Protein AF-A0A4U9D0Z3-F1 (afdb_monomer_lite)

Sequence (49 aa):
MLIRVEIGIDAPGIDALLRRTFGGDAE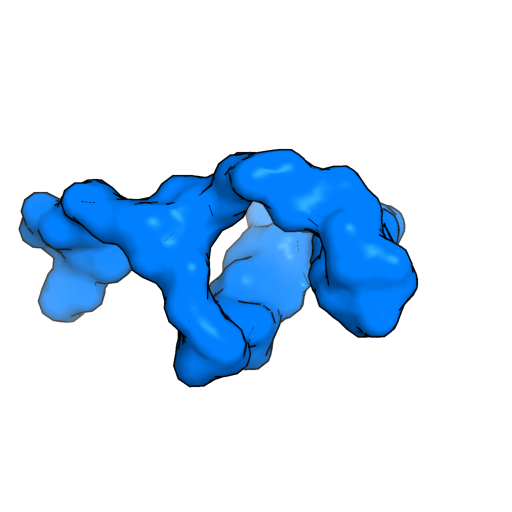AQLVHDLREDGLITLGVVATGR

Structure (mmCIF, N/CA/C/O backbone):
data_AF-A0A4U9D0Z3-F1
#
_entry.id   AF-A0A4U9D0Z3-F1
#
loop_
_atom_site.group_PDB
_atom_site.id
_atom_site.type_symbol
_atom_site.label_atom_id
_atom_site.label_alt_id
_atom_site.label_comp_id
_atom_site.label_asym_id
_atom_site.label_entity_id
_atom_site.label_seq_id
_atom_site.pdbx_PDB_ins_code
_atom_site.Cartn_x
_atom_site.Cartn_y
_atom_site.Cartn_z
_atom_site.occupancy
_atom_site.B_iso_or_equiv
_atom_site.auth_seq_id
_atom_site.auth_comp_id
_atom_site.auth_asym_id
_atom_site.auth_atom_id
_atom_site.pdbx_PDB_model_num
ATOM 1 N N . MET A 1 1 ? 5.774 16.173 9.756 1.00 85.56 1 MET A N 1
ATOM 2 C CA . MET A 1 1 ? 5.162 15.389 8.668 1.00 85.56 1 MET A CA 1
ATOM 3 C C . MET A 1 1 ? 5.947 15.677 7.398 1.00 85.56 1 MET A C 1
ATOM 5 O O . MET A 1 1 ? 6.030 16.843 7.034 1.00 85.56 1 MET A O 1
ATOM 9 N N . LEU A 1 2 ? 6.565 14.669 6.785 1.00 93.94 2 LEU A N 1
ATOM 10 C CA . LEU A 1 2 ? 7.292 14.765 5.516 1.00 93.94 2 LEU A CA 1
ATOM 11 C C . LEU A 1 2 ? 6.529 13.969 4.454 1.00 93.94 2 LEU A C 1
ATOM 13 O O . LEU A 1 2 ? 6.201 12.813 4.693 1.00 93.94 2 LEU A O 1
ATOM 17 N N . ILE A 1 3 ? 6.268 14.571 3.295 1.00 97.12 3 ILE A N 1
ATOM 18 C CA . ILE A 1 3 ? 5.689 13.886 2.134 1.00 97.12 3 ILE A CA 1
ATOM 19 C C . ILE A 1 3 ? 6.793 13.730 1.094 1.00 97.12 3 ILE A C 1
ATOM 21 O O . ILE A 1 3 ? 7.447 14.713 0.743 1.00 97.12 3 ILE A O 1
ATOM 25 N N . ARG A 1 4 ? 7.031 12.503 0.631 1.00 97.06 4 ARG A N 1
ATOM 26 C CA . ARG A 1 4 ? 8.095 12.195 -0.332 1.00 97.06 4 ARG A CA 1
ATOM 27 C C . ARG A 1 4 ? 7.732 11.010 -1.216 1.00 97.06 4 ARG A C 1
ATOM 29 O O . ARG A 1 4 ? 6.822 10.252 -0.895 1.00 97.06 4 ARG A O 1
ATOM 36 N N . VAL A 1 5 ? 8.479 10.843 -2.303 1.00 97.69 5 VAL A N 1
ATOM 37 C CA . VAL A 1 5 ? 8.392 9.653 -3.157 1.00 97.69 5 VAL A CA 1
ATOM 38 C C . VAL A 1 5 ? 8.706 8.403 -2.331 1.00 97.69 5 VAL A C 1
ATOM 40 O O . VAL A 1 5 ? 9.572 8.423 -1.445 1.00 97.69 5 VAL A O 1
ATOM 43 N N . GLU A 1 6 ? 7.946 7.349 -2.600 1.00 96.25 6 GLU A N 1
ATOM 44 C CA . GLU A 1 6 ? 8.161 6.018 -2.050 1.00 96.25 6 GLU A CA 1
ATOM 45 C C . GLU A 1 6 ? 9.534 5.475 -2.463 1.00 96.25 6 GLU A C 1
ATOM 47 O O . GLU A 1 6 ? 9.956 5.596 -3.612 1.00 96.25 6 GLU A O 1
ATOM 52 N N . ILE A 1 7 ? 10.223 4.845 -1.518 1.00 94.81 7 ILE A N 1
ATOM 53 C CA . ILE A 1 7 ? 11.442 4.073 -1.760 1.00 94.81 7 ILE A CA 1
ATOM 54 C C . ILE A 1 7 ? 11.281 2.676 -1.153 1.00 94.81 7 ILE A C 1
ATOM 56 O O . ILE A 1 7 ? 10.439 2.464 -0.285 1.00 94.81 7 ILE A O 1
ATOM 60 N N . GLY A 1 8 ? 12.119 1.717 -1.557 1.00 91.81 8 GLY A N 1
ATOM 61 C CA . GLY A 1 8 ? 11.940 0.304 -1.183 1.00 91.81 8 GLY A CA 1
ATOM 62 C C . GLY A 1 8 ? 11.824 0.023 0.326 1.00 91.81 8 GLY A C 1
ATOM 63 O O . GLY A 1 8 ? 11.106 -0.890 0.721 1.00 91.81 8 GLY A O 1
ATOM 64 N N . ILE A 1 9 ? 12.455 0.832 1.187 1.00 95.62 9 ILE A N 1
ATOM 65 C CA . ILE A 1 9 ? 12.361 0.675 2.653 1.00 95.62 9 ILE A CA 1
ATOM 66 C C . ILE A 1 9 ? 10.951 0.948 3.209 1.00 95.62 9 ILE A C 1
ATOM 68 O O . ILE A 1 9 ? 10.641 0.523 4.319 1.00 95.62 9 ILE A O 1
ATOM 72 N N . ASP A 1 10 ? 10.084 1.629 2.457 1.00 96.88 10 ASP A N 1
ATOM 73 C CA . ASP A 1 10 ? 8.727 1.959 2.897 1.00 96.88 10 ASP A CA 1
ATOM 74 C C . ASP A 1 10 ? 7.762 0.770 2.803 1.00 96.88 10 ASP A C 1
ATOM 76 O O . ASP A 1 10 ? 6.722 0.783 3.463 1.00 96.88 10 ASP A O 1
ATOM 80 N N . ALA A 1 11 ? 8.096 -0.265 2.020 1.00 96.50 11 ALA A N 1
ATOM 81 C CA . ALA A 1 11 ? 7.180 -1.356 1.694 1.00 96.50 11 ALA A CA 1
ATOM 82 C C . ALA A 1 11 ? 6.547 -2.039 2.929 1.00 96.50 11 ALA A C 1
ATOM 84 O O . ALA A 1 11 ? 5.321 -2.166 2.947 1.00 96.50 11 ALA A O 1
ATOM 85 N N . PRO A 1 12 ? 7.290 -2.387 4.004 1.00 97.00 12 PRO A N 1
ATOM 86 C CA . PRO A 1 12 ? 6.682 -2.969 5.205 1.00 97.00 12 PRO A CA 1
ATOM 87 C C . PRO A 1 12 ? 5.713 -2.014 5.920 1.00 97.00 12 PRO A C 1
ATOM 89 O O . PRO A 1 12 ? 4.684 -2.434 6.446 1.00 97.00 12 PRO A O 1
ATOM 92 N N . GLY A 1 13 ? 6.030 -0.715 5.944 1.00 96.75 13 GLY A N 1
ATOM 93 C CA . GLY A 1 13 ? 5.184 0.298 6.577 1.00 96.75 13 GLY A CA 1
ATOM 94 C C . GLY A 1 13 ? 3.899 0.566 5.792 1.00 96.75 13 GLY A C 1
ATOM 95 O O . GLY A 1 13 ? 2.846 0.782 6.395 1.00 96.75 13 GLY A O 1
ATOM 96 N N . ILE A 1 14 ? 3.983 0.519 4.459 1.00 97.50 14 ILE A N 1
ATOM 97 C CA . ILE A 1 14 ? 2.837 0.630 3.552 1.00 97.50 14 ILE A CA 1
ATOM 98 C C . ILE A 1 14 ? 1.921 -0.586 3.705 1.00 97.50 14 ILE A C 1
ATOM 100 O O . ILE A 1 14 ? 0.724 -0.397 3.903 1.00 97.50 14 ILE A O 1
ATOM 104 N N . ASP A 1 15 ? 2.460 -1.808 3.692 1.00 97.44 15 ASP A N 1
ATOM 105 C CA . ASP A 1 15 ? 1.671 -3.037 3.871 1.00 97.44 15 ASP A CA 1
ATOM 106 C C . ASP A 1 15 ? 0.871 -2.999 5.187 1.00 97.44 15 ASP A C 1
ATOM 108 O O . ASP A 1 15 ? -0.359 -3.103 5.186 1.00 97.44 15 ASP A O 1
ATOM 112 N N . ALA A 1 16 ? 1.540 -2.686 6.302 1.00 97.00 16 ALA A N 1
ATOM 113 C CA . ALA A 1 16 ? 0.889 -2.551 7.603 1.00 97.00 16 ALA A CA 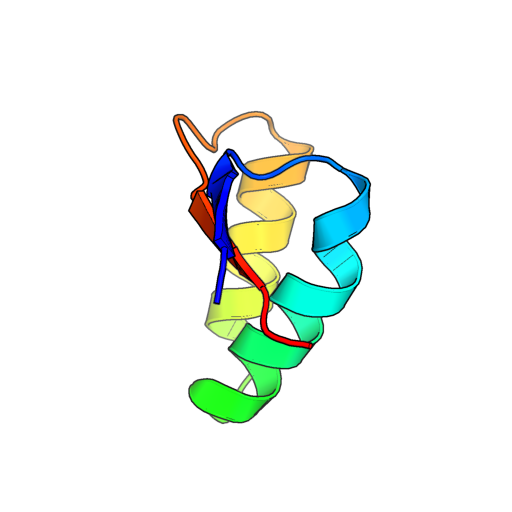1
ATOM 114 C C . ALA A 1 16 ? -0.142 -1.404 7.664 1.00 97.00 16 ALA A C 1
ATOM 116 O O . ALA A 1 16 ? -1.087 -1.456 8.456 1.00 97.00 16 ALA A O 1
ATOM 117 N N . LEU A 1 17 ? 0.033 -0.334 6.878 1.00 97.19 17 LEU A N 1
ATOM 118 C CA . LEU A 1 17 ? -0.946 0.752 6.747 1.00 97.19 17 LEU A CA 1
ATOM 119 C C . LEU A 1 17 ? -2.187 0.310 5.989 1.00 97.19 17 LEU A C 1
ATOM 121 O O . LEU A 1 17 ? -3.294 0.543 6.465 1.00 97.19 17 LEU A O 1
ATOM 125 N N . LEU A 1 18 ? -2.018 -0.344 4.852 1.00 98.06 18 LEU A N 1
ATOM 126 C CA . LEU A 1 18 ? -3.145 -0.761 4.033 1.00 98.06 18 LEU A CA 1
ATOM 127 C C . LEU A 1 18 ? -4.009 -1.783 4.780 1.00 98.06 18 LEU A C 1
ATOM 129 O O . LEU A 1 18 ? -5.214 -1.565 4.910 1.00 98.06 18 LEU A O 1
ATOM 133 N N . ARG A 1 19 ? -3.392 -2.797 5.407 1.00 97.19 19 ARG A N 1
ATOM 134 C CA . ARG A 1 19 ? -4.126 -3.820 6.176 1.00 97.19 19 ARG A CA 1
ATOM 135 C C . ARG A 1 19 ? -4.953 -3.232 7.317 1.00 97.19 19 ARG A C 1
ATOM 137 O O . ARG A 1 19 ? -6.118 -3.582 7.491 1.00 97.19 19 ARG A O 1
ATOM 144 N N . ARG A 1 20 ? -4.379 -2.301 8.092 1.00 97.00 20 ARG A N 1
ATOM 145 C CA . ARG A 1 20 ? -5.101 -1.682 9.220 1.00 97.00 20 ARG A CA 1
ATOM 146 C C . ARG A 1 20 ? -6.188 -0.704 8.773 1.00 97.00 20 ARG A C 1
ATOM 148 O O . ARG A 1 20 ? -7.158 -0.521 9.499 1.00 97.00 20 ARG A O 1
ATOM 155 N N . THR A 1 21 ? -5.997 -0.024 7.642 1.00 98.00 21 THR A N 1
ATOM 156 C CA . THR A 1 21 ? -6.886 1.061 7.202 1.00 98.00 21 THR A CA 1
ATOM 157 C C . THR A 1 21 ? -8.109 0.532 6.471 1.00 98.00 21 THR A C 1
ATOM 159 O O . THR A 1 21 ? -9.200 1.055 6.683 1.00 98.00 21 THR A O 1
ATOM 162 N N . PHE A 1 22 ? -7.941 -0.503 5.651 1.00 96.88 22 PHE A N 1
ATOM 163 C CA . PHE A 1 22 ? -9.026 -1.058 4.842 1.00 96.88 22 PHE A CA 1
ATOM 164 C C . PHE A 1 22 ? -9.682 -2.295 5.473 1.00 96.88 22 PHE A C 1
ATOM 166 O O . PHE A 1 22 ? -10.705 -2.765 4.984 1.00 96.88 22 PHE A O 1
ATOM 173 N N . GLY A 1 23 ? -9.162 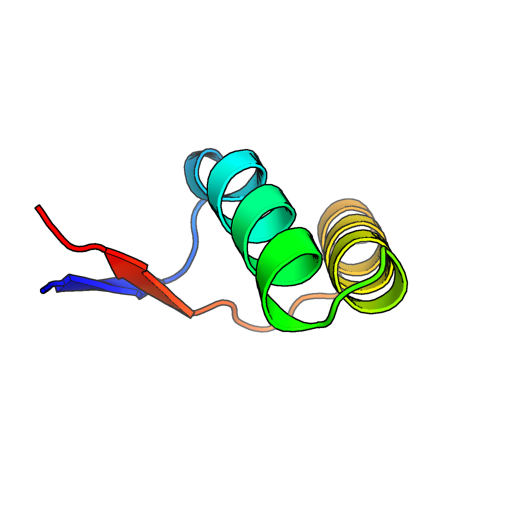-2.782 6.608 1.00 86.88 23 GLY A N 1
ATOM 174 C CA . GLY A 1 23 ? -9.778 -3.872 7.373 1.00 86.88 23 GLY A CA 1
ATOM 175 C C . GLY A 1 23 ? -9.692 -5.237 6.682 1.00 86.88 23 GLY A C 1
ATOM 176 O O . GLY A 1 23 ? -10.477 -6.129 6.996 1.00 86.88 23 GLY A O 1
ATOM 177 N N . GLY A 1 24 ? -8.753 -5.391 5.749 1.00 89.81 24 GLY A N 1
ATOM 178 C CA . GLY A 1 24 ? -8.515 -6.599 4.969 1.00 89.81 24 GLY A CA 1
ATOM 179 C C . GLY A 1 24 ? -7.196 -6.516 4.199 1.00 89.81 24 GLY A C 1
ATOM 180 O O . GLY A 1 24 ? -6.465 -5.531 4.296 1.00 89.81 24 GLY A O 1
ATOM 181 N N . ASP A 1 25 ? -6.892 -7.563 3.435 1.00 97.06 25 ASP A N 1
ATOM 182 C CA . ASP A 1 25 ? -5.585 -7.724 2.786 1.00 97.06 25 ASP A CA 1
ATOM 183 C C . ASP A 1 25 ? -5.561 -7.294 1.313 1.00 97.06 25 ASP A C 1
ATOM 185 O O . ASP A 1 25 ? -4.492 -7.260 0.709 1.00 97.06 25 ASP A O 1
ATOM 189 N N . ALA A 1 26 ? -6.717 -6.971 0.724 1.00 98.25 26 ALA A N 1
ATOM 190 C CA . ALA A 1 26 ? -6.858 -6.755 -0.716 1.00 98.25 26 ALA A CA 1
ATOM 191 C C . ALA A 1 26 ? -5.982 -5.600 -1.227 1.00 98.25 26 ALA A C 1
ATOM 193 O O . ALA A 1 26 ? -5.243 -5.767 -2.195 1.00 98.25 26 ALA A O 1
ATOM 194 N N . GLU A 1 27 ? -6.013 -4.448 -0.558 1.00 98.44 27 GLU A N 1
ATOM 195 C CA . GLU A 1 27 ? -5.215 -3.279 -0.930 1.00 98.44 27 GLU A CA 1
ATOM 196 C C . GLU A 1 27 ? -3.721 -3.526 -0.717 1.00 98.44 27 GLU A C 1
ATOM 198 O O . GLU A 1 27 ? -2.904 -3.129 -1.547 1.00 98.44 27 GLU A O 1
ATOM 203 N N . ALA A 1 28 ? -3.358 -4.200 0.378 1.00 98.25 28 ALA A N 1
ATOM 204 C CA . ALA A 1 28 ? -1.970 -4.535 0.674 1.00 98.25 28 ALA A CA 1
ATOM 205 C C . ALA A 1 28 ? -1.394 -5.499 -0.373 1.00 98.25 28 ALA A C 1
ATOM 207 O O . ALA A 1 28 ? -0.297 -5.265 -0.880 1.00 98.25 28 ALA A O 1
ATOM 208 N N . GLN A 1 29 ? -2.164 -6.524 -0.752 1.00 98.44 29 GLN A N 1
ATOM 209 C CA . GLN A 1 29 ? -1.769 -7.500 -1.761 1.00 98.44 29 GLN A CA 1
ATOM 210 C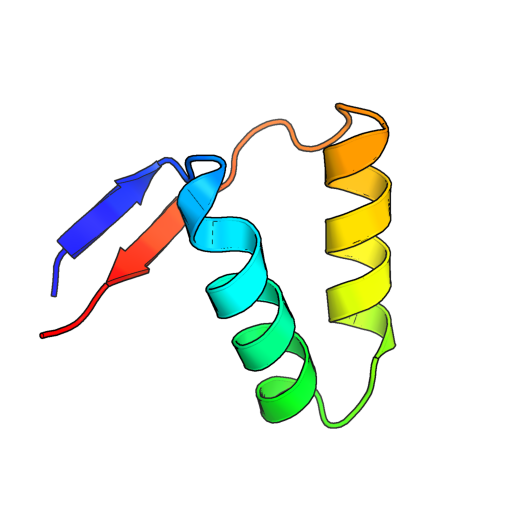 C . GLN A 1 29 ? -1.669 -6.869 -3.150 1.00 98.44 29 GLN A C 1
ATOM 212 O O . GLN A 1 29 ? -0.658 -7.041 -3.820 1.00 98.44 29 GLN A O 1
ATOM 217 N N . LEU A 1 30 ? -2.656 -6.063 -3.553 1.00 98.31 30 LEU A N 1
ATOM 218 C CA . LEU A 1 30 ? -2.616 -5.357 -4.834 1.00 98.31 30 LEU A CA 1
ATOM 219 C C . LEU A 1 30 ? -1.368 -4.471 -4.951 1.00 98.31 30 LEU A C 1
ATOM 221 O O . LEU A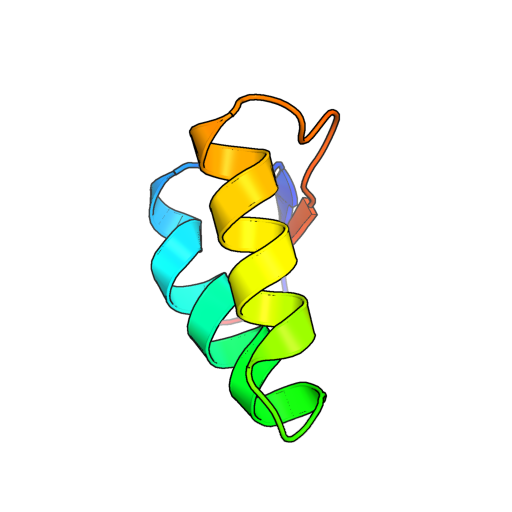 1 30 ? -0.683 -4.487 -5.968 1.00 98.31 30 LEU A O 1
ATOM 225 N N . VAL A 1 31 ? -1.061 -3.691 -3.912 1.00 97.69 31 VAL A N 1
ATOM 226 C CA . VAL A 1 31 ? 0.115 -2.807 -3.909 1.00 97.69 31 VAL A CA 1
ATOM 227 C C . VAL A 1 31 ? 1.421 -3.602 -3.864 1.00 97.69 31 VAL A C 1
ATOM 229 O O . VAL A 1 31 ? 2.410 -3.163 -4.447 1.00 97.69 31 VAL A O 1
ATOM 232 N N . HIS A 1 32 ? 1.446 -4.752 -3.188 1.00 97.56 32 HIS A N 1
ATOM 233 C CA . HIS A 1 32 ? 2.586 -5.664 -3.215 1.00 97.56 32 HIS A CA 1
ATOM 234 C C . HIS A 1 32 ? 2.840 -6.189 -4.634 1.00 97.56 32 HIS A C 1
ATOM 236 O O . HIS A 1 32 ? 3.918 -5.947 -5.171 1.00 97.56 32 HIS A O 1
ATOM 242 N N . ASP A 1 33 ? 1.834 -6.795 -5.265 1.00 98.31 33 ASP A N 1
ATOM 243 C CA . ASP A 1 33 ? 1.953 -7.408 -6.593 1.00 98.31 33 ASP A CA 1
ATOM 244 C C . ASP A 1 33 ? 2.341 -6.366 -7.655 1.00 98.31 33 ASP A C 1
ATOM 246 O O . ASP A 1 33 ? 3.293 -6.554 -8.409 1.00 98.31 33 ASP A O 1
ATOM 250 N N . LEU A 1 34 ? 1.691 -5.193 -7.650 1.00 98.06 34 LEU A N 1
ATOM 251 C CA . LEU A 1 34 ? 2.036 -4.102 -8.568 1.00 98.06 34 LEU A CA 1
ATOM 252 C C . LEU A 1 34 ? 3.474 -3.598 -8.378 1.00 98.06 34 LEU A C 1
ATOM 254 O O . LEU A 1 34 ? 4.082 -3.125 -9.339 1.00 98.06 34 LEU A O 1
ATOM 258 N N . ARG A 1 35 ? 4.012 -3.631 -7.153 1.00 95.69 35 ARG A N 1
ATOM 259 C CA . ARG A 1 35 ? 5.395 -3.215 -6.884 1.00 95.69 35 ARG A CA 1
ATOM 260 C C . ARG A 1 35 ? 6.383 -4.253 -7.403 1.00 95.69 35 ARG A C 1
ATOM 262 O O . ARG A 1 35 ? 7.337 -3.865 -8.074 1.00 95.69 35 ARG A O 1
ATOM 269 N N .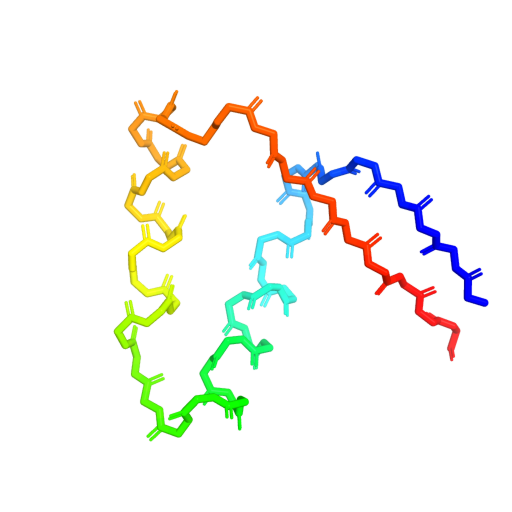 GLU A 1 36 ? 6.148 -5.529 -7.109 1.00 95.94 36 GLU A N 1
ATOM 270 C CA . GLU A 1 36 ? 7.007 -6.635 -7.549 1.00 95.94 36 GLU A CA 1
ATOM 271 C C . GLU A 1 36 ? 7.050 -6.738 -9.081 1.00 95.94 36 GLU A C 1
ATOM 273 O O . GLU A 1 36 ? 8.120 -6.929 -9.659 1.00 95.94 36 GLU A O 1
ATOM 278 N N . ASP A 1 37 ? 5.919 -6.489 -9.745 1.00 97.75 37 ASP A N 1
ATOM 279 C CA . ASP A 1 37 ? 5.820 -6.494 -11.208 1.00 97.75 37 ASP A CA 1
ATOM 280 C C . ASP A 1 37 ? 6.318 -5.189 -11.865 1.00 97.75 37 ASP A C 1
ATOM 282 O O . ASP A 1 37 ? 6.335 -5.068 -13.092 1.00 97.75 37 ASP A O 1
ATOM 286 N N . GLY A 1 38 ? 6.712 -4.177 -11.080 1.00 96.25 38 GLY A N 1
ATOM 287 C CA . GLY A 1 38 ? 7.163 -2.880 -11.599 1.00 96.25 38 GLY A CA 1
ATOM 288 C C . GLY A 1 38 ? 6.055 -2.046 -12.260 1.00 96.25 38 GLY A C 1
ATOM 289 O O . GLY A 1 38 ? 6.334 -1.195 -13.104 1.00 96.25 38 GLY A O 1
ATOM 290 N N . LEU A 1 39 ? 4.795 -2.281 -11.888 1.00 98.12 39 LEU A N 1
ATOM 291 C CA . LEU A 1 39 ? 3.602 -1.629 -12.439 1.00 98.12 39 LEU A CA 1
ATOM 292 C C . LEU A 1 39 ? 3.167 -0.378 -11.658 1.00 98.12 39 LEU A C 1
ATOM 294 O O . LEU A 1 39 ? 2.303 0.373 -12.120 1.00 98.12 39 LEU A O 1
ATOM 298 N N . ILE A 1 40 ? 3.771 -0.098 -10.499 1.00 96.31 40 ILE A N 1
ATOM 299 C CA . ILE A 1 40 ? 3.574 1.181 -9.803 1.00 96.31 40 ILE A CA 1
ATOM 300 C C . ILE A 1 40 ? 4.309 2.294 -10.554 1.00 96.31 40 ILE A C 1
ATOM 302 O O . ILE A 1 40 ? 5.534 2.376 -10.545 1.00 96.31 40 ILE A O 1
ATOM 306 N N . THR A 1 41 ? 3.546 3.204 -11.164 1.00 96.31 41 THR A N 1
ATOM 307 C CA . THR A 1 41 ? 4.107 4.368 -11.870 1.00 96.31 41 THR A CA 1
ATOM 308 C C . THR A 1 41 ? 4.672 5.422 -10.911 1.00 96.31 41 THR A C 1
ATOM 310 O O . THR A 1 41 ? 5.723 5.999 -11.178 1.00 96.31 41 THR A O 1
ATOM 313 N N . LEU A 1 42 ? 3.977 5.699 -9.802 1.00 96.81 42 LEU A N 1
ATOM 314 C CA . LEU A 1 42 ? 4.406 6.654 -8.777 1.00 96.81 42 LEU A CA 1
ATOM 315 C C . LEU A 1 42 ? 3.756 6.324 -7.426 1.00 96.81 42 LEU A C 1
ATOM 317 O O . LEU A 1 42 ? 2.531 6.309 -7.320 1.00 96.81 42 LEU A O 1
ATOM 321 N N . GLY A 1 43 ? 4.579 6.130 -6.394 1.00 96.56 43 GLY A N 1
ATOM 322 C CA . GLY A 1 43 ? 4.159 6.042 -4.994 1.00 96.56 43 GLY A CA 1
ATOM 323 C C . GLY A 1 43 ? 4.607 7.274 -4.205 1.00 96.56 43 GLY A C 1
ATOM 324 O O . GLY A 1 43 ? 5.719 7.773 -4.394 1.00 96.56 43 GLY A O 1
ATOM 325 N N . VAL A 1 44 ? 3.753 7.778 -3.312 1.00 97.81 44 VAL A N 1
ATOM 326 C CA . VAL A 1 44 ? 4.070 8.890 -2.402 1.00 97.81 44 VAL A CA 1
ATOM 327 C C . VAL A 1 44 ? 3.697 8.479 -0.985 1.00 97.81 44 VAL A C 1
ATOM 329 O O . VAL A 1 44 ? 2.588 8.013 -0.739 1.00 97.81 44 VAL A O 1
ATOM 332 N N . VAL A 1 45 ? 4.614 8.685 -0.043 1.00 97.62 45 VAL A N 1
ATOM 333 C CA . VAL A 1 45 ? 4.428 8.359 1.372 1.00 97.62 45 VAL A CA 1
ATOM 334 C C . VAL A 1 45 ? 4.441 9.617 2.228 1.00 97.62 45 VAL A C 1
ATOM 336 O O . VAL A 1 45 ? 5.172 10.572 1.954 1.00 97.62 45 VAL A O 1
ATOM 339 N N . ALA A 1 46 ? 3.651 9.598 3.300 1.00 97.50 46 ALA A N 1
ATOM 340 C CA . ALA A 1 46 ? 3.691 10.596 4.358 1.00 97.50 46 ALA A CA 1
ATOM 341 C C . ALA A 1 46 ? 4.301 9.969 5.615 1.00 97.50 46 ALA A C 1
ATOM 343 O O . ALA A 1 46 ? 3.730 9.046 6.193 1.00 97.50 46 ALA A O 1
ATOM 344 N N . THR A 1 47 ? 5.453 10.473 6.054 1.00 92.38 47 THR A N 1
ATOM 345 C CA . THR A 1 47 ? 6.102 10.032 7.288 1.00 92.38 47 THR A CA 1
ATOM 346 C C . THR A 1 47 ? 5.935 11.082 8.387 1.00 92.38 47 THR A C 1
ATOM 348 O O . THR A 1 47 ? 6.236 12.274 8.235 1.00 92.38 47 THR A O 1
ATOM 351 N N . GLY A 1 48 ? 5.392 10.642 9.519 1.00 87.06 48 GLY A N 1
ATOM 352 C CA . GLY A 1 48 ? 5.439 11.370 10.783 1.00 87.06 48 GLY A CA 1
ATOM 353 C C . GLY A 1 48 ? 6.722 11.037 11.544 1.00 87.06 48 GLY A C 1
ATOM 354 O O . GLY A 1 48 ? 7.380 10.045 11.234 1.00 87.06 48 GLY A O 1
ATOM 355 N N . ARG A 1 49 ? 7.075 11.876 12.521 1.00 63.31 49 ARG A N 1
ATOM 356 C CA . ARG A 1 49 ? 7.919 11.427 13.631 1.00 63.31 49 ARG A CA 1
ATOM 357 C C . ARG A 1 49 ? 7.013 10.780 14.669 1.00 63.31 49 ARG A C 1
ATOM 359 O O . ARG A 1 49 ? 5.870 11.279 14.781 1.00 63.31 49 ARG A O 1
#

Radius of gyration: 10.84 Å; chains: 1; bounding box: 22×23×26 Å

Organism: Raoultella terrigena (NCBI:txid577)

Foldseek 3Di:
DDKDWDDPVCLVVVLVVVCVPVVHRPVNVVVVVCVVVVNPPTDMDDDDD

Secondary structure (DSSP, 8-state):
-EEEE--GGGHHHHHHHHHHHHSSSHHHHHHHHHHHTT--S--EEEE--

pLDDT: mean 95.42, std 5.51, range [63.31, 98.44]